Protein AF-A0A521FLF9-F1 (afdb_monomer_lite)

Secondary structure (DSSP, 8-state):
-HHHHHHHHHHTS-PPP----HHHHHHHHHHTT--HHHHHHHHHHHHHHHTTTT----SHHHHHHSSPPPPGGGS-GGGT--

pLDDT: mean 88.61, std 7.91, range [58.38, 96.44]

Radius of gyration: 15.88 Å; chains: 1; bounding box: 34×31×36 Å

Foldseek 3Di:
DVVQVLLCVLVVHRRDDDDDDLVVVLVVCVVVPNDPVVSVVCSVVVVCVVVVVVVDDDCVCCVVVVHDDDDPNNPDSVVNPD

Organism: NCBI:txid425512

Structure (mmCIF, N/CA/C/O backbone):
data_AF-A0A521FLF9-F1
#
_entry.id   AF-A0A521FLF9-F1
#
loop_
_atom_site.group_PDB
_atom_site.id
_atom_site.type_symbol
_atom_site.label_atom_id
_atom_site.label_alt_id
_atom_site.label_comp_id
_atom_site.label_asym_id
_atom_site.label_entity_id
_atom_site.label_seq_id
_atom_site.pdbx_PDB_ins_code
_atom_site.Cartn_x
_atom_site.Cartn_y
_atom_site.Cartn_z
_atom_site.occupancy
_atom_site.B_iso_or_equiv
_atom_site.auth_seq_id
_atom_site.auth_comp_id
_atom_site.auth_asym_id
_atom_site.auth_atom_id
_atom_site.pdbx_PDB_model_num
ATOM 1 N N . MET A 1 1 ? 5.958 -7.230 6.591 1.00 63.53 1 MET A N 1
ATOM 2 C CA . MET A 1 1 ? 6.159 -8.703 6.555 1.00 63.53 1 MET A CA 1
ATOM 3 C C . MET A 1 1 ? 4.870 -9.461 6.854 1.00 63.53 1 MET A C 1
ATOM 5 O O . MET A 1 1 ? 4.717 -10.587 6.393 1.00 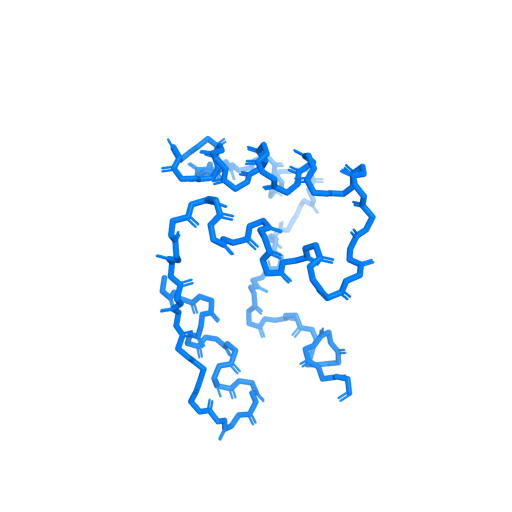63.53 1 MET A O 1
ATOM 9 N N . ASP A 1 2 ? 3.934 -8.854 7.580 1.00 83.00 2 ASP A N 1
ATOM 10 C CA . ASP A 1 2 ? 2.767 -9.559 8.120 1.00 83.00 2 ASP A CA 1
ATOM 11 C C . ASP A 1 2 ? 1.756 -9.973 7.051 1.00 83.00 2 ASP A C 1
ATOM 13 O O . ASP A 1 2 ? 1.238 -11.082 7.111 1.00 83.00 2 ASP A O 1
ATOM 17 N N . ILE A 1 3 ? 1.590 -9.173 5.992 1.00 87.81 3 ILE A N 1
ATOM 18 C CA . ILE A 1 3 ? 0.743 -9.536 4.844 1.00 87.81 3 ILE A CA 1
ATOM 19 C C . ILE A 1 3 ? 1.213 -10.829 4.168 1.00 87.81 3 ILE A C 1
ATOM 21 O O . ILE A 1 3 ? 0.398 -11.700 3.892 1.00 87.81 3 ILE A O 1
ATOM 25 N N . ALA A 1 4 ? 2.520 -11.000 3.943 1.00 90.06 4 ALA A N 1
ATOM 26 C CA . ALA A 1 4 ? 3.047 -12.218 3.325 1.00 90.06 4 ALA A CA 1
ATOM 27 C C . ALA A 1 4 ? 2.781 -13.454 4.199 1.00 90.06 4 ALA A C 1
ATOM 29 O O . ALA A 1 4 ? 2.367 -14.482 3.680 1.00 90.06 4 ALA A O 1
ATOM 30 N N . ARG A 1 5 ? 2.909 -13.334 5.530 1.00 89.12 5 ARG A N 1
ATOM 31 C CA . ARG A 1 5 ? 2.566 -14.419 6.469 1.00 89.12 5 ARG A CA 1
ATOM 32 C C . ARG A 1 5 ? 1.080 -14.771 6.434 1.00 89.12 5 ARG A C 1
ATOM 34 O O . ARG A 1 5 ? 0.745 -15.952 6.403 1.00 89.12 5 ARG A O 1
ATOM 41 N N . ILE A 1 6 ? 0.206 -13.762 6.426 1.00 88.12 6 ILE A N 1
ATOM 42 C CA . ILE A 1 6 ? -1.248 -13.957 6.326 1.00 88.12 6 ILE A CA 1
ATOM 43 C C . ILE A 1 6 ? -1.585 -14.682 5.017 1.00 88.12 6 ILE A C 1
ATOM 45 O O . ILE A 1 6 ? -2.296 -15.682 5.036 1.00 88.12 6 ILE A O 1
ATOM 49 N N . LEU A 1 7 ? -1.014 -14.239 3.894 1.00 87.44 7 LEU A N 1
ATOM 50 C CA . LEU A 1 7 ? -1.221 -14.878 2.594 1.00 87.44 7 LEU A CA 1
ATOM 51 C C . LEU A 1 7 ? -0.695 -16.318 2.561 1.00 87.44 7 LEU A C 1
ATOM 53 O O . LEU A 1 7 ? -1.399 -17.189 2.055 1.00 87.44 7 LEU A O 1
ATOM 57 N N . SER A 1 8 ? 0.478 -16.594 3.141 1.00 90.50 8 SER A N 1
ATOM 58 C CA . SER A 1 8 ? 1.005 -17.961 3.250 1.00 90.50 8 SER A CA 1
ATOM 59 C C . SER A 1 8 ? 0.054 -18.883 4.012 1.00 90.50 8 SER A C 1
ATOM 61 O O . SER A 1 8 ? -0.215 -20.000 3.578 1.00 90.50 8 SER A O 1
ATOM 63 N N . ALA A 1 9 ? -0.499 -18.406 5.132 1.00 87.75 9 ALA A N 1
ATOM 64 C CA . ALA A 1 9 ? -1.451 -19.172 5.934 1.00 87.75 9 ALA A CA 1
ATOM 65 C C . ALA A 1 9 ? -2.772 -19.433 5.190 1.00 87.75 9 ALA A C 1
ATOM 67 O O . ALA A 1 9 ? -3.361 -20.501 5.345 1.00 87.75 9 ALA A O 1
ATOM 68 N N . ILE A 1 10 ? -3.231 -18.478 4.374 1.00 85.44 10 ILE A N 1
ATOM 69 C CA . ILE A 1 10 ? -4.457 -18.624 3.576 1.00 85.44 10 ILE A CA 1
ATOM 70 C C . ILE A 1 10 ? -4.248 -19.597 2.411 1.00 85.44 10 ILE A C 1
ATOM 72 O O . ILE A 1 10 ? -5.111 -20.441 2.176 1.00 85.44 10 ILE A O 1
ATOM 76 N N . LYS A 1 11 ? -3.118 -19.496 1.700 1.00 85.75 11 LYS A N 1
ATOM 77 C CA . LYS A 1 11 ? -2.832 -20.318 0.514 1.00 85.75 11 LYS A CA 1
ATOM 78 C C . LYS A 1 11 ? -2.284 -21.711 0.832 1.00 85.75 11 LYS A C 1
ATOM 80 O O . 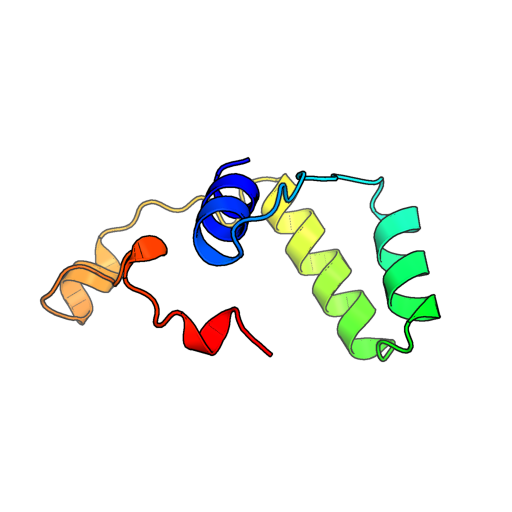LYS A 1 11 ? -2.354 -22.591 -0.017 1.00 85.75 11 LYS A O 1
ATOM 85 N N . GLY A 1 12 ? -1.722 -21.914 2.023 1.00 87.12 12 GLY A N 1
ATOM 86 C CA . GLY A 1 12 ? -1.038 -23.161 2.380 1.00 87.12 12 GLY A CA 1
ATOM 87 C C . GLY A 1 12 ? 0.327 -23.341 1.701 1.00 87.12 12 GLY A C 1
ATOM 88 O O . GLY A 1 12 ? 0.893 -24.428 1.755 1.00 87.12 12 GLY A O 1
ATOM 89 N N . GLU A 1 13 ? 0.872 -22.288 1.085 1.00 89.94 13 GLU A N 1
ATOM 90 C CA . GLU A 1 13 ? 2.195 -22.268 0.454 1.00 89.94 13 GLU A CA 1
ATOM 91 C C . GLU A 1 13 ? 3.034 -21.102 0.987 1.00 89.94 13 GLU A C 1
ATOM 93 O O . GLU A 1 13 ? 2.503 -20.126 1.515 1.00 89.94 13 GLU A O 1
ATOM 98 N N . ASN A 1 14 ? 4.360 -21.181 0.861 1.00 91.69 14 ASN A N 1
ATOM 99 C CA . ASN A 1 14 ? 5.234 -20.125 1.363 1.00 91.69 14 ASN A CA 1
ATOM 100 C C . ASN A 1 14 ? 5.263 -18.915 0.412 1.00 91.69 14 ASN A C 1
ATOM 102 O O . ASN A 1 14 ? 5.934 -18.937 -0.620 1.00 91.69 14 ASN A O 1
ATOM 106 N N . VAL A 1 15 ? 4.578 -17.839 0.796 1.00 91.00 15 VAL A N 1
ATOM 107 C CA . VAL A 1 15 ? 4.625 -16.528 0.143 1.00 91.00 15 VAL A CA 1
ATOM 108 C C . VAL A 1 15 ? 5.661 -15.643 0.841 1.00 91.00 15 VAL A C 1
ATOM 110 O O . VAL A 1 15 ? 5.523 -15.278 2.009 1.00 91.00 15 VAL A O 1
ATOM 113 N N . SER A 1 16 ? 6.697 -15.249 0.101 1.00 92.56 16 SER A N 1
ATOM 114 C CA . SER A 1 16 ? 7.756 -14.357 0.589 1.00 92.56 16 SER A CA 1
ATOM 115 C C . SER A 1 16 ? 7.455 -12.896 0.257 1.00 92.56 16 SER A C 1
ATOM 117 O O . SER A 1 16 ? 7.058 -12.571 -0.862 1.00 92.56 16 SER A O 1
ATOM 119 N N . TYR A 1 17 ? 7.709 -11.988 1.203 1.00 90.88 17 TYR A N 1
ATOM 120 C CA . TYR A 1 17 ? 7.684 -10.553 0.916 1.00 90.88 17 TYR A CA 1
ATOM 121 C C . TYR A 1 17 ? 8.939 -10.150 0.137 1.00 90.88 17 TYR A C 1
ATOM 123 O O . TYR A 1 17 ? 10.056 -10.380 0.598 1.00 90.88 17 TYR A O 1
ATOM 131 N N . PHE A 1 18 ? 8.753 -9.512 -1.016 1.00 89.75 18 PHE A N 1
ATOM 132 C CA . PHE A 1 18 ? 9.839 -8.992 -1.839 1.00 89.75 18 PHE A CA 1
ATOM 133 C C . PHE A 1 18 ? 9.635 -7.494 -2.072 1.00 89.75 18 PHE A C 1
ATOM 135 O O . PHE A 1 18 ? 8.626 -7.090 -2.644 1.00 89.75 18 PHE A O 1
ATOM 142 N N . CYS A 1 19 ? 10.600 -6.685 -1.629 1.00 86.62 19 CYS A N 1
ATOM 143 C CA . CYS A 1 19 ? 10.610 -5.231 -1.783 1.00 86.62 19 CYS A CA 1
ATOM 144 C C . CYS A 1 19 ? 11.701 -4.839 -2.796 1.00 86.62 19 CYS A C 1
ATOM 146 O O . CYS A 1 19 ? 12.833 -4.569 -2.389 1.00 86.62 19 CYS A O 1
ATOM 148 N N . PRO A 1 20 ? 11.424 -4.902 -4.110 1.00 87.81 20 PRO A N 1
ATOM 149 C CA . PRO A 1 20 ? 12.362 -4.431 -5.125 1.00 87.8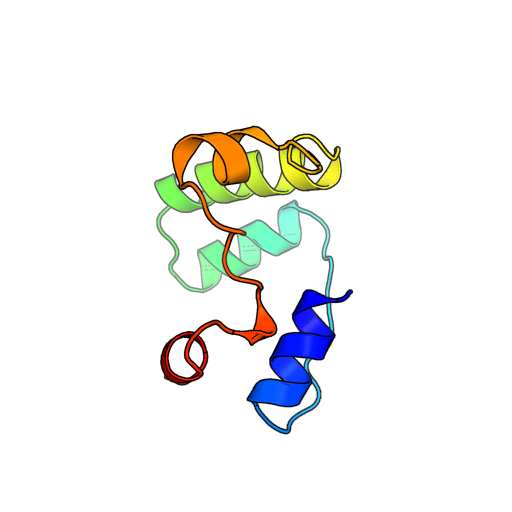1 20 PRO A CA 1
ATOM 150 C C . PRO A 1 20 ? 12.538 -2.912 -5.054 1.00 87.81 20 PRO A C 1
ATOM 152 O O . PRO A 1 20 ? 11.749 -2.205 -4.424 1.00 87.81 20 PRO A O 1
ATOM 155 N N . ASP A 1 21 ? 13.538 -2.391 -5.765 1.00 91.75 21 ASP A N 1
ATOM 156 C CA . ASP A 1 21 ? 13.587 -0.957 -6.020 1.00 91.75 21 ASP A CA 1
ATOM 157 C C . ASP A 1 21 ? 12.340 -0.503 -6.820 1.00 91.75 21 ASP A C 1
ATOM 159 O O . ASP A 1 21 ? 11.774 -1.290 -7.594 1.00 91.75 21 ASP A O 1
ATOM 163 N N . PRO A 1 22 ? 11.895 0.758 -6.655 1.00 87.50 22 PRO A N 1
ATOM 164 C CA . PRO A 1 22 ? 10.673 1.248 -7.294 1.00 87.50 22 PRO A CA 1
ATOM 165 C C . PRO A 1 22 ? 10.681 1.112 -8.822 1.00 87.50 22 PRO A C 1
ATOM 167 O O . PRO A 1 22 ? 9.676 0.723 -9.417 1.00 87.50 22 PRO A O 1
ATOM 170 N N . GLY A 1 23 ? 11.829 1.358 -9.463 1.00 90.88 23 GLY A N 1
ATOM 171 C CA . GLY A 1 23 ? 11.967 1.266 -10.916 1.00 90.88 23 GLY A CA 1
ATOM 172 C C . GLY A 1 23 ? 11.721 -0.155 -11.421 1.00 90.88 23 GLY A C 1
ATOM 173 O O . GLY A 1 23 ? 10.912 -0.365 -12.330 1.00 90.88 23 GLY A O 1
ATOM 174 N N . SER A 1 24 ? 12.346 -1.144 -10.778 1.00 93.88 24 SER A N 1
ATOM 175 C CA . SER A 1 24 ? 12.136 -2.562 -11.083 1.00 93.88 24 SER A CA 1
ATOM 176 C C . SER A 1 24 ? 10.701 -3.019 -10.823 1.00 93.88 24 SER A C 1
ATOM 178 O O . SER A 1 24 ? 10.182 -3.858 -11.565 1.00 93.88 24 SER A O 1
ATOM 180 N N . TYR A 1 25 ? 10.041 -2.490 -9.789 1.00 93.19 25 TYR A N 1
ATOM 181 C CA . TYR A 1 25 ? 8.644 -2.818 -9.495 1.00 93.19 25 TYR A CA 1
ATOM 182 C C . TYR A 1 25 ? 7.706 -2.366 -10.619 1.00 93.19 25 TYR A C 1
ATOM 184 O O . TYR A 1 25 ? 6.967 -3.178 -11.185 1.00 93.19 25 TYR A O 1
ATOM 192 N N . ILE A 1 26 ? 7.792 -1.089 -11.000 1.00 95.12 26 ILE A N 1
ATOM 193 C CA . ILE A 1 26 ? 6.956 -0.496 -12.049 1.00 95.12 26 ILE A CA 1
ATOM 194 C C . ILE A 1 26 ? 7.247 -1.127 -13.414 1.00 95.12 26 ILE A C 1
ATOM 196 O O . ILE A 1 26 ? 6.313 -1.437 -14.156 1.00 95.12 26 ILE A O 1
ATOM 200 N N . ALA A 1 27 ? 8.517 -1.399 -13.731 1.00 94.94 27 ALA A N 1
ATOM 201 C CA . ALA A 1 27 ? 8.893 -2.078 -14.970 1.00 94.94 27 ALA A CA 1
ATOM 202 C C . ALA A 1 27 ? 8.257 -3.475 -15.083 1.00 94.94 27 ALA A C 1
ATOM 204 O O . ALA A 1 27 ? 7.736 -3.833 -16.141 1.00 94.94 27 ALA A O 1
ATOM 205 N N . LYS A 1 28 ? 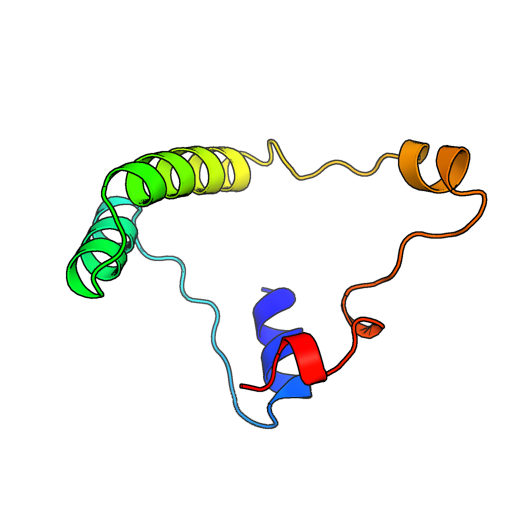8.233 -4.248 -13.987 1.00 95.12 28 LYS A N 1
ATOM 206 C CA . LYS A 1 28 ? 7.571 -5.561 -13.957 1.00 95.12 28 LYS A CA 1
ATOM 207 C C . LYS A 1 28 ? 6.057 -5.453 -14.143 1.00 95.12 28 LYS A C 1
ATOM 209 O O . LYS A 1 28 ? 5.489 -6.265 -14.868 1.00 95.12 28 LYS A O 1
ATOM 214 N N . LEU A 1 29 ? 5.403 -4.471 -13.518 1.00 94.06 29 LEU A N 1
ATOM 215 C CA . LEU A 1 29 ? 3.961 -4.251 -13.694 1.00 94.06 29 LEU A CA 1
ATOM 216 C C . LEU A 1 29 ? 3.621 -3.853 -15.135 1.00 94.06 29 LEU A C 1
ATOM 218 O O . LEU A 1 29 ? 2.687 -4.405 -15.717 1.00 94.06 29 LEU A O 1
ATOM 222 N N . ARG A 1 30 ? 4.423 -2.967 -15.738 1.00 96.12 30 ARG A N 1
ATOM 223 C CA . ARG A 1 30 ? 4.300 -2.591 -17.153 1.00 96.12 30 ARG A CA 1
ATOM 224 C C . ARG A 1 30 ? 4.426 -3.807 -18.067 1.00 96.12 30 ARG A C 1
ATOM 226 O O . ARG A 1 30 ? 3.580 -4.009 -18.930 1.00 96.12 30 ARG A O 1
ATOM 233 N N . ALA A 1 31 ? 5.445 -4.641 -17.852 1.00 96.44 31 ALA A N 1
ATOM 234 C CA . ALA A 1 31 ? 5.672 -5.849 -18.648 1.00 96.44 31 ALA A CA 1
ATOM 235 C C . ALA A 1 31 ? 4.522 -6.868 -18.539 1.00 96.44 31 ALA A C 1
ATOM 237 O O . ALA A 1 31 ? 4.285 -7.626 -19.474 1.00 96.44 31 ALA A O 1
ATOM 238 N N . LYS A 1 32 ? 3.779 -6.862 -17.425 1.00 95.81 32 LYS A N 1
ATOM 239 C CA . LYS A 1 32 ? 2.564 -7.670 -17.231 1.00 95.81 32 LYS A CA 1
ATOM 240 C C . LYS A 1 32 ? 1.295 -7.044 -17.832 1.00 95.81 32 LYS A C 1
ATOM 242 O O . LYS A 1 32 ? 0.216 -7.598 -17.655 1.00 95.81 32 LYS A O 1
ATOM 247 N N . GLY A 1 33 ? 1.409 -5.914 -18.534 1.00 95.62 33 GLY A N 1
ATOM 248 C CA . GLY A 1 33 ? 0.295 -5.270 -19.235 1.00 95.62 33 GLY A CA 1
ATOM 249 C C . GLY A 1 33 ? -0.512 -4.281 -18.392 1.00 95.62 33 GLY A C 1
ATOM 250 O O . GLY A 1 33 ? -1.604 -3.889 -18.803 1.00 95.62 33 GLY A O 1
ATOM 251 N N . ALA A 1 34 ? -0.010 -3.858 -17.226 1.00 94.94 34 ALA A N 1
ATOM 252 C CA . ALA A 1 34 ? -0.695 -2.844 -16.429 1.00 94.94 34 ALA A CA 1
ATOM 253 C C . ALA A 1 34 ? -0.781 -1.503 -17.199 1.00 94.94 34 ALA A C 1
ATOM 255 O O . ALA A 1 34 ? 0.233 -1.044 -17.734 1.00 94.94 34 ALA A O 1
ATOM 256 N N . PRO A 1 35 ? -1.948 -0.830 -17.239 1.00 96.06 35 PRO A N 1
ATOM 257 C CA . PRO A 1 35 ? -2.089 0.448 -17.935 1.00 96.06 35 PRO A CA 1
ATOM 258 C C . PRO A 1 35 ? -1.216 1.552 -17.326 1.00 96.06 35 PRO A C 1
ATOM 260 O O . PRO A 1 35 ? -1.161 1.700 -16.106 1.00 96.06 35 PRO A O 1
ATOM 263 N N . GLU A 1 36 ? -0.628 2.417 -18.160 1.00 92.12 36 GLU A N 1
ATOM 264 C CA . GLU A 1 36 ? 0.259 3.510 -17.709 1.00 92.12 36 GLU A CA 1
ATOM 265 C C . GLU A 1 36 ? -0.370 4.423 -16.646 1.00 92.12 36 GLU A C 1
ATOM 267 O O . GLU A 1 36 ? 0.311 4.879 -15.727 1.00 92.12 36 GLU A O 1
ATOM 272 N N . ARG A 1 37 ? -1.687 4.673 -16.722 1.00 92.88 37 ARG A N 1
ATOM 273 C CA . ARG A 1 37 ? -2.386 5.440 -15.679 1.00 92.88 37 ARG A CA 1
ATOM 274 C C . ARG A 1 37 ? -2.339 4.746 -14.317 1.00 92.88 37 ARG A C 1
ATOM 276 O O . ARG A 1 37 ? -2.151 5.432 -13.320 1.00 92.88 37 ARG A O 1
ATOM 283 N N . MET A 1 38 ? -2.470 3.419 -14.268 1.00 93.88 38 MET A N 1
ATOM 284 C CA . MET A 1 38 ? -2.354 2.674 -13.012 1.00 93.88 38 MET A CA 1
ATOM 285 C C . MET A 1 38 ? -0.917 2.657 -12.500 1.00 93.88 38 MET A C 1
ATOM 287 O O . MET A 1 38 ? -0.717 2.772 -11.298 1.00 93.88 38 MET A O 1
ATOM 291 N N . LEU A 1 39 ? 0.080 2.572 -13.386 1.00 95.56 39 LEU A N 1
ATOM 292 C CA . LEU A 1 39 ? 1.489 2.577 -12.978 1.00 95.56 39 LEU A CA 1
ATOM 293 C C . LEU A 1 39 ? 1.855 3.845 -12.201 1.00 95.56 39 LEU A C 1
ATOM 295 O O . LEU A 1 39 ? 2.491 3.748 -11.158 1.00 95.56 39 LEU A O 1
ATOM 299 N N . LYS A 1 40 ? 1.392 5.017 -12.656 1.00 93.31 40 LYS A N 1
ATOM 300 C CA . LYS A 1 40 ? 1.606 6.289 -11.941 1.00 93.31 40 LYS A CA 1
ATOM 301 C C . LYS A 1 40 ? 0.957 6.303 -10.557 1.00 93.31 40 LYS A C 1
ATOM 303 O O . LYS A 1 40 ? 1.548 6.805 -9.609 1.00 93.31 40 LYS A O 1
ATOM 308 N N . VAL A 1 41 ? -0.254 5.755 -10.448 1.00 94.44 41 VAL A N 1
ATOM 309 C CA . VAL A 1 41 ? -0.960 5.640 -9.164 1.00 94.44 41 VAL A CA 1
ATOM 310 C C . VAL A 1 41 ? -0.182 4.712 -8.233 1.00 94.44 41 VAL A C 1
ATOM 312 O O . VAL A 1 41 ? 0.143 5.098 -7.118 1.00 94.44 41 VAL A O 1
ATOM 315 N N . VAL A 1 42 ? 0.189 3.521 -8.700 1.00 94.62 42 VAL A N 1
ATOM 316 C CA . VAL A 1 42 ? 0.938 2.543 -7.902 1.00 94.62 42 VAL A CA 1
ATOM 317 C C . VAL A 1 42 ? 2.289 3.097 -7.445 1.00 94.62 42 VAL A C 1
ATOM 319 O O . VAL A 1 42 ? 2.660 2.894 -6.291 1.00 94.62 42 VAL A O 1
ATOM 322 N N . ASP A 1 43 ? 3.004 3.818 -8.307 1.00 93.56 43 ASP A N 1
ATOM 323 C CA . ASP A 1 43 ? 4.274 4.465 -7.958 1.00 93.56 43 ASP A CA 1
ATOM 324 C C . ASP A 1 43 ? 4.089 5.493 -6.830 1.00 93.56 43 ASP A C 1
ATOM 326 O O . ASP A 1 43 ? 4.757 5.413 -5.798 1.00 93.56 43 ASP A O 1
ATOM 330 N N . GLY A 1 44 ? 3.098 6.384 -6.960 1.00 93.50 44 GLY A N 1
ATOM 331 C CA . GLY A 1 44 ? 2.774 7.371 -5.929 1.00 93.50 44 GLY A CA 1
ATOM 332 C C . GLY A 1 44 ? 2.388 6.733 -4.592 1.00 93.50 44 GLY A C 1
ATOM 333 O O . GLY A 1 44 ? 2.991 7.033 -3.562 1.00 93.50 44 GLY A O 1
ATOM 334 N N . PHE A 1 45 ? 1.428 5.804 -4.607 1.00 94.00 45 PHE A N 1
ATOM 335 C CA . PHE A 1 45 ? 0.955 5.137 -3.390 1.00 94.00 45 PHE A CA 1
ATOM 336 C C . PHE A 1 45 ? 2.057 4.317 -2.716 1.00 94.00 45 PHE A C 1
ATOM 338 O O . PHE A 1 45 ? 2.252 4.444 -1.510 1.00 94.00 45 PHE A O 1
ATOM 345 N N . SER A 1 46 ? 2.813 3.509 -3.466 1.00 91.69 46 SER A N 1
ATOM 346 C CA . SER A 1 46 ? 3.897 2.704 -2.883 1.00 91.69 46 SER A CA 1
ATOM 347 C C . SER A 1 46 ? 5.034 3.571 -2.332 1.00 91.69 46 SER A C 1
ATOM 349 O O . SER A 1 46 ? 5.586 3.261 -1.273 1.00 91.69 46 SER A O 1
ATOM 351 N N . GLY A 1 47 ? 5.337 4.696 -2.987 1.00 92.44 47 GLY A N 1
ATOM 352 C CA . GLY A 1 47 ? 6.286 5.688 -2.492 1.00 92.44 47 GLY A CA 1
ATOM 353 C C . GLY A 1 47 ? 5.851 6.322 -1.167 1.00 92.44 47 GLY A C 1
ATOM 354 O O . GLY A 1 47 ? 6.670 6.419 -0.251 1.00 92.44 47 GLY A O 1
ATOM 355 N N . SER A 1 48 ? 4.578 6.705 -1.049 1.00 93.12 48 SER A N 1
ATOM 356 C CA . SER A 1 48 ? 3.988 7.252 0.181 1.00 93.12 48 SER A CA 1
ATOM 357 C C . SER A 1 48 ? 3.876 6.209 1.300 1.00 93.12 48 SER A C 1
ATOM 359 O O . SER A 1 48 ? 4.257 6.493 2.434 1.00 93.12 48 SER A O 1
ATOM 361 N N . MET A 1 49 ? 3.477 4.968 0.994 1.00 91.38 49 MET A N 1
ATOM 362 C CA . MET A 1 49 ? 3.473 3.861 1.966 1.00 91.38 49 MET A CA 1
ATOM 363 C C . MET A 1 49 ? 4.869 3.609 2.539 1.00 91.38 49 MET A C 1
ATOM 365 O O . MET A 1 49 ? 5.021 3.438 3.741 1.00 91.38 49 MET A O 1
ATOM 369 N N . ARG A 1 50 ? 5.921 3.663 1.710 1.00 89.00 50 ARG A N 1
ATOM 370 C CA . ARG A 1 50 ? 7.307 3.510 2.187 1.00 89.00 50 ARG A CA 1
ATOM 371 C C . ARG A 1 50 ? 7.730 4.615 3.162 1.00 89.00 50 ARG A C 1
ATOM 373 O O . ARG A 1 50 ? 8.632 4.397 3.964 1.00 89.00 50 ARG A O 1
ATOM 380 N N . LYS A 1 51 ? 7.120 5.798 3.074 1.00 92.75 51 LYS A N 1
ATOM 381 C CA . LYS A 1 51 ? 7.358 6.915 3.997 1.00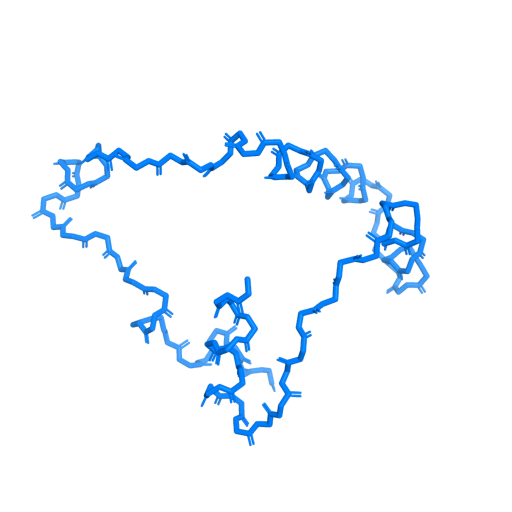 92.75 5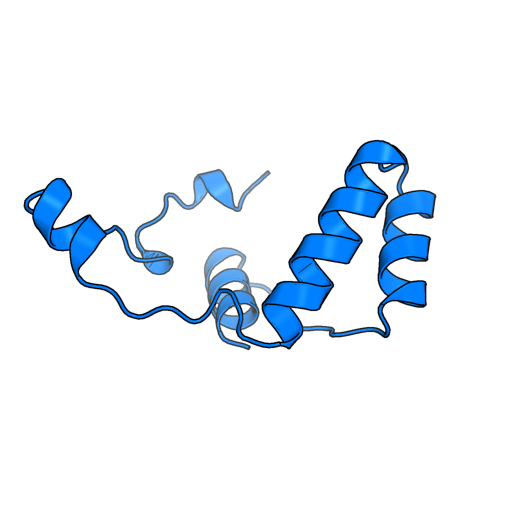1 LYS A CA 1
ATOM 382 C C . LYS A 1 51 ? 6.512 6.832 5.274 1.00 92.75 51 LYS A C 1
ATOM 384 O O . LYS A 1 51 ? 6.647 7.712 6.115 1.00 92.75 51 LYS A O 1
ATOM 389 N N . GLY A 1 52 ? 5.652 5.821 5.408 1.00 92.25 52 GLY A N 1
ATOM 390 C CA . GLY A 1 52 ? 4.728 5.688 6.535 1.00 92.25 52 GLY A CA 1
ATOM 391 C C . GLY A 1 52 ? 3.528 6.635 6.467 1.00 92.25 52 GLY A C 1
ATOM 392 O O . GLY A 1 52 ? 2.808 6.769 7.445 1.00 92.25 52 GLY A O 1
ATOM 393 N N . GLU A 1 53 ? 3.261 7.280 5.322 1.00 93.44 53 GLU A N 1
ATOM 394 C CA . GLU A 1 53 ? 2.127 8.218 5.176 1.00 93.44 53 GLU A CA 1
ATOM 395 C C . GLU A 1 53 ? 0.749 7.532 5.299 1.00 93.44 53 GLU A C 1
ATOM 397 O O . GLU A 1 53 ? -0.274 8.208 5.347 1.00 93.44 53 GLU A O 1
ATOM 402 N N . PHE A 1 54 ? 0.720 6.197 5.350 1.00 90.00 54 PHE A N 1
ATOM 403 C CA . PHE A 1 54 ? -0.479 5.379 5.545 1.00 90.00 54 PHE A CA 1
ATOM 404 C C . PHE A 1 54 ? -0.472 4.592 6.866 1.00 90.00 54 PHE A C 1
ATOM 406 O O . PHE A 1 54 ? -1.398 3.818 7.106 1.00 90.00 54 PHE A O 1
ATOM 413 N N . ASP A 1 55 ? 0.541 4.780 7.715 1.00 89.81 55 ASP A N 1
ATOM 414 C CA . ASP A 1 55 ? 0.635 4.122 9.020 1.00 89.81 55 ASP A CA 1
ATOM 415 C C . ASP A 1 55 ? -0.113 4.962 10.072 1.00 89.81 55 ASP A C 1
ATOM 417 O O . ASP A 1 55 ? 0.492 5.588 10.942 1.00 89.81 55 ASP A O 1
ATOM 421 N N . ASP A 1 56 ? -1.444 5.019 9.951 1.00 85.44 56 ASP A N 1
ATOM 422 C CA . ASP A 1 56 ? -2.326 5.732 10.885 1.00 85.44 56 ASP A CA 1
ATOM 423 C C . ASP A 1 56 ? -3.107 4.757 11.782 1.00 85.44 56 ASP A C 1
ATOM 425 O O . ASP A 1 56 ? -3.751 3.813 11.315 1.00 85.44 56 ASP A O 1
ATOM 429 N N . GLU A 1 57 ? -3.083 5.022 13.087 1.00 82.25 57 GLU A N 1
ATOM 430 C CA . GLU A 1 57 ? -3.787 4.270 14.126 1.00 82.25 57 GLU A CA 1
ATOM 431 C C . GLU A 1 57 ? -4.893 5.135 14.760 1.00 82.25 57 GLU A C 1
ATOM 433 O O . GLU A 1 57 ? -4.905 5.434 15.958 1.00 82.25 57 GLU A O 1
ATOM 438 N N . GLY A 1 58 ? -5.852 5.555 13.933 1.00 87.25 58 GLY A N 1
ATOM 439 C CA . GLY A 1 58 ? -7.014 6.340 14.350 1.00 87.25 58 GLY A CA 1
ATOM 440 C C . GLY A 1 58 ? -8.186 5.504 14.886 1.00 87.25 58 GLY A C 1
ATOM 441 O O . GLY A 1 58 ? -8.418 4.358 14.492 1.00 87.25 58 GLY A O 1
ATOM 442 N N . LYS A 1 59 ? -9.007 6.103 15.762 1.00 90.12 59 LYS A N 1
ATOM 443 C CA . LYS A 1 59 ? -10.276 5.501 16.233 1.00 90.12 59 LYS A CA 1
ATOM 444 C C . LYS A 1 59 ? -11.490 5.910 15.401 1.00 90.12 59 LYS A C 1
ATOM 446 O O . LYS A 1 59 ? -12.569 5.364 15.623 1.00 90.12 59 LYS A O 1
ATOM 451 N N . ASP A 1 60 ? -11.321 6.806 14.435 1.00 93.75 60 ASP A N 1
ATOM 452 C CA . ASP A 1 60 ? -12.417 7.422 13.680 1.00 93.75 60 ASP A CA 1
ATOM 453 C C . ASP A 1 60 ? -13.318 6.391 13.007 1.00 93.75 60 ASP A C 1
ATOM 455 O O . ASP A 1 60 ? -14.537 6.452 13.151 1.00 93.75 60 ASP A O 1
ATOM 459 N N . LEU A 1 61 ? -12.739 5.371 12.366 1.00 92.62 61 LEU A N 1
ATOM 460 C CA . LEU A 1 61 ? -13.523 4.284 11.774 1.00 92.62 61 LEU A CA 1
ATOM 461 C C . LEU A 1 61 ? -14.324 3.507 12.822 1.00 92.62 61 LEU A C 1
ATOM 463 O O . LEU A 1 61 ? -15.469 3.150 12.569 1.00 92.62 61 LEU A O 1
ATOM 467 N N . THR A 1 62 ? -13.760 3.270 14.009 1.00 93.56 62 THR A N 1
ATOM 468 C CA . THR A 1 62 ? -14.493 2.599 15.097 1.00 93.56 62 THR A CA 1
ATOM 469 C C . THR A 1 62 ? -15.653 3.467 15.584 1.00 93.56 62 THR A C 1
ATOM 471 O O . THR A 1 62 ? -16.751 2.956 15.801 1.00 93.56 62 THR A O 1
ATOM 474 N N . THR A 1 63 ? -15.428 4.778 15.711 1.00 95.38 63 THR A N 1
ATOM 475 C CA . THR A 1 63 ? -16.446 5.756 16.115 1.00 95.38 63 THR A CA 1
ATOM 476 C C . THR A 1 63 ? -17.579 5.843 15.093 1.00 95.38 63 THR A C 1
ATOM 478 O O . THR A 1 63 ? -18.743 5.745 15.469 1.00 95.38 63 THR A O 1
ATOM 481 N N . ILE A 1 64 ? -17.253 5.979 13.805 1.00 95.69 64 ILE A N 1
ATOM 482 C CA . ILE A 1 64 ? -18.232 6.126 12.716 1.00 95.69 64 ILE A CA 1
ATOM 483 C C . ILE A 1 64 ? -19.041 4.840 12.522 1.00 95.69 64 ILE A C 1
ATOM 485 O O . ILE A 1 64 ? -20.250 4.895 12.307 1.00 95.69 64 ILE A O 1
ATOM 489 N N . LEU A 1 65 ? -18.391 3.674 12.595 1.00 94.75 65 LEU A N 1
ATOM 490 C CA . LEU A 1 65 ? -19.050 2.387 12.359 1.00 94.75 65 LEU A CA 1
ATOM 491 C C . LEU A 1 65 ? -19.820 1.863 13.580 1.00 94.75 65 LEU A C 1
ATOM 493 O O . LEU A 1 65 ? -20.626 0.946 13.427 1.00 94.75 65 LEU A O 1
ATOM 497 N N . GLY A 1 66 ? -19.531 2.358 14.789 1.00 95.81 66 GLY A N 1
ATOM 498 C CA . GLY A 1 66 ? -20.089 1.826 16.041 1.00 95.81 66 GLY A CA 1
ATOM 499 C C . GLY A 1 66 ? -19.631 0.397 16.379 1.00 95.81 66 GLY A C 1
ATOM 500 O O . GLY A 1 66 ? -20.178 -0.242 17.275 1.00 95.81 66 GLY A O 1
ATOM 501 N N . ARG A 1 67 ? -18.630 -0.125 15.661 1.00 93.00 67 ARG A N 1
ATOM 502 C CA . ARG A 1 67 ? -18.020 -1.448 15.855 1.00 93.00 67 ARG A CA 1
ATOM 503 C C . ARG A 1 67 ? -16.544 -1.402 15.479 1.00 93.00 67 ARG A C 1
ATOM 505 O O . ARG A 1 67 ? -16.110 -0.502 14.765 1.00 93.00 67 ARG A O 1
ATOM 512 N N . ARG A 1 68 ? -15.775 -2.412 15.894 1.00 88.44 68 ARG A N 1
ATOM 513 C CA . ARG A 1 68 ? -14.389 -2.558 15.428 1.00 88.44 68 ARG A CA 1
ATOM 514 C C . ARG A 1 68 ? -14.356 -2.814 13.906 1.00 88.44 68 ARG A C 1
ATOM 516 O O . ARG A 1 68 ? -15.194 -3.587 13.414 1.00 88.44 68 ARG A O 1
ATOM 523 N N . PRO A 1 69 ? -13.421 -2.188 13.163 1.00 89.12 69 PRO A N 1
ATOM 524 C CA . PRO A 1 69 ? -13.133 -2.550 11.779 1.00 89.12 69 PRO A CA 1
ATOM 525 C C . PRO A 1 69 ? -12.802 -4.038 11.660 1.00 89.12 69 PRO A C 1
ATOM 527 O O . PRO A 1 69 ? -12.343 -4.656 12.621 1.00 89.12 69 PRO A O 1
ATOM 530 N N . ALA A 1 70 ? -13.062 -4.614 10.486 1.00 86.75 70 ALA A N 1
ATOM 531 C CA . ALA A 1 70 ? -12.654 -5.987 10.222 1.00 86.75 70 ALA A CA 1
ATOM 532 C C . ALA A 1 70 ? -11.124 -6.084 10.260 1.00 86.75 70 ALA A C 1
ATOM 534 O O . ALA A 1 70 ? -10.435 -5.200 9.747 1.00 86.75 70 ALA A O 1
ATOM 535 N N . ASP A 1 71 ? -10.609 -7.153 10.858 1.00 85.94 71 ASP A N 1
ATOM 536 C CA . ASP A 1 71 ? -9.198 -7.488 10.749 1.00 85.94 71 ASP A CA 1
ATOM 537 C C . ASP A 1 71 ? -8.918 -8.174 9.401 1.00 85.94 71 ASP A C 1
ATOM 539 O O . ASP A 1 71 ? -9.812 -8.664 8.706 1.00 85.94 71 ASP A O 1
ATOM 543 N N . LEU A 1 72 ? -7.645 -8.200 9.010 1.00 82.94 72 LEU A N 1
ATOM 544 C CA . LEU A 1 72 ? -7.229 -8.845 7.763 1.00 82.94 72 LEU A CA 1
ATOM 545 C C . LEU A 1 72 ? -7.484 -10.361 7.768 1.00 82.94 72 LEU A C 1
ATOM 547 O O . LEU A 1 72 ? -7.649 -10.953 6.708 1.00 82.94 72 LEU A O 1
ATOM 551 N N . GLN A 1 73 ? -7.509 -10.994 8.945 1.00 77.56 73 GLN A N 1
ATOM 552 C CA . GLN A 1 73 ? -7.729 -12.439 9.085 1.00 77.56 73 GLN A CA 1
ATOM 553 C C . GLN A 1 73 ? -9.208 -12.832 8.948 1.00 77.56 73 GLN A C 1
ATOM 555 O O . GLN A 1 73 ? -9.508 -13.960 8.563 1.00 77.56 73 GLN A O 1
ATOM 560 N N . GLY A 1 74 ? -10.123 -11.911 9.240 1.00 74.69 74 GLY A N 1
ATOM 561 C CA . GLY A 1 74 ? -11.569 -12.065 9.146 1.00 74.69 74 GLY A CA 1
ATOM 562 C C . GLY A 1 74 ? -12.131 -11.728 7.768 1.00 74.69 74 GLY A C 1
ATOM 563 O O . GLY A 1 74 ? -13.337 -11.865 7.556 1.00 74.69 74 GLY A O 1
ATOM 564 N N . LEU A 1 75 ? -11.290 -11.307 6.816 1.00 79.69 75 LEU A N 1
ATOM 565 C CA . LEU A 1 75 ? -11.696 -11.175 5.421 1.00 79.69 75 LEU A CA 1
ATOM 566 C C . LEU A 1 75 ? -11.990 -12.562 4.812 1.00 79.69 75 LEU A C 1
ATOM 568 O O . LEU A 1 75 ? -11.256 -13.520 5.074 1.00 79.69 75 LEU A O 1
ATOM 572 N N . PRO A 1 76 ? -13.044 -12.705 3.984 1.00 74.88 76 PRO A N 1
ATOM 573 C CA . PRO A 1 76 ? -13.374 -13.984 3.363 1.00 74.88 76 PRO A CA 1
ATOM 574 C C . PRO A 1 76 ? -12.204 -14.540 2.544 1.00 74.88 76 PRO A C 1
ATOM 576 O O . PRO A 1 76 ? -11.605 -13.825 1.742 1.00 74.88 76 PRO A O 1
ATOM 579 N N . ARG A 1 77 ? -11.923 -15.846 2.666 1.00 74.38 77 ARG A N 1
ATOM 580 C CA . ARG A 1 77 ? -10.866 -16.512 1.875 1.00 74.38 77 ARG A CA 1
ATOM 581 C C . ARG A 1 77 ? -11.060 -16.365 0.363 1.00 74.38 77 ARG A C 1
ATOM 583 O O . ARG A 1 77 ? -10.077 -16.354 -0.372 1.00 74.38 77 ARG A O 1
ATOM 590 N N . SER A 1 78 ? -12.304 -16.200 -0.087 1.00 71.44 78 SER A N 1
ATOM 591 C CA . SER A 1 78 ? -12.653 -15.939 -1.488 1.00 71.44 78 SER A CA 1
ATOM 592 C C . SER A 1 78 ? -12.058 -14.642 -2.044 1.00 71.44 78 SER A C 1
ATOM 594 O O . SER A 1 78 ? -12.000 -14.485 -3.251 1.00 71.44 78 SER A O 1
ATOM 596 N N . VAL A 1 79 ? -11.603 -13.711 -1.197 1.00 78.69 79 VAL A N 1
ATOM 597 C CA . VAL A 1 79 ? -10.880 -12.503 -1.638 1.00 78.69 79 VAL A CA 1
ATOM 598 C C . VAL A 1 79 ? -9.448 -12.830 -2.089 1.00 78.69 79 VAL A C 1
ATOM 600 O O . VAL A 1 79 ? -8.847 -12.075 -2.845 1.00 78.69 79 VAL A O 1
ATOM 603 N N . TYR A 1 80 ? -8.890 -13.952 -1.629 1.00 70.25 80 TYR A N 1
ATOM 604 C CA . TYR A 1 80 ? -7.485 -14.327 -1.830 1.00 70.25 80 TYR A CA 1
ATOM 605 C C . TYR A 1 80 ? -7.290 -15.549 -2.731 1.00 70.25 80 TYR A C 1
ATOM 607 O O . TYR A 1 80 ? -6.149 -15.943 -2.991 1.00 70.25 80 TYR A O 1
ATOM 615 N N . THR A 1 81 ? -8.392 -16.161 -3.154 1.00 62.53 81 THR A N 1
ATOM 616 C CA . THR A 1 81 ? -8.414 -17.388 -3.946 1.00 62.53 81 THR A CA 1
ATOM 617 C C . THR A 1 81 ? -9.124 -17.060 -5.256 1.00 62.53 81 THR A C 1
ATOM 619 O O . THR A 1 81 ? -10.344 -16.923 -5.257 1.00 62.53 81 THR A O 1
ATOM 622 N N . ASP A 1 82 ? -8.341 -16.862 -6.317 1.00 58.38 82 ASP A N 1
ATOM 623 C CA . ASP A 1 82 ? -8.790 -16.962 -7.715 1.00 58.38 82 ASP A CA 1
ATOM 624 C C . ASP A 1 82 ? -8.764 -18.439 -8.134 1.00 58.38 82 ASP A C 1
ATOM 626 O O . ASP A 1 82 ? -7.773 -19.123 -7.767 1.00 58.38 82 ASP A O 1
#

Sequence (82 aa):
MDIARILSAIKGENVSYFCPDPGSYIAKLRAKGAPERMLKVVDGFSGSMRKGEFDDEGKDLTTILGRRPADLQGLPRSVYTD